Protein AF-A0A4Y2F5D6-F1 (afdb_monomer_lite)

Structure (mmCIF, N/CA/C/O backbone):
data_AF-A0A4Y2F5D6-F1
#
_entry.id   AF-A0A4Y2F5D6-F1
#
loop_
_atom_site.group_PDB
_atom_site.id
_atom_site.type_symbol
_atom_site.label_atom_id
_atom_site.label_alt_id
_atom_site.label_comp_id
_atom_site.label_asym_id
_atom_site.label_entity_id
_atom_site.label_seq_id
_atom_site.pdbx_PDB_ins_code
_atom_site.Cartn_x
_atom_site.Cartn_y
_atom_site.Cartn_z
_atom_site.occupancy
_atom_site.B_iso_or_equiv
_atom_site.auth_seq_id
_atom_site.auth_comp_id
_atom_site.auth_asym_id
_atom_site.auth_atom_id
_atom_site.pdbx_PDB_model_num
ATOM 1 N N . MET A 1 1 ? -16.704 4.354 11.830 1.00 62.31 1 MET A N 1
ATOM 2 C CA . MET A 1 1 ? -17.217 3.107 12.459 1.00 62.31 1 MET A CA 1
ATOM 3 C C . MET A 1 1 ? -17.290 1.880 11.546 1.00 62.31 1 MET A C 1
ATOM 5 O O . MET A 1 1 ? -16.738 0.853 11.920 1.00 62.31 1 MET A O 1
ATOM 9 N N . ALA A 1 2 ? -17.916 1.934 10.359 1.00 68.94 2 ALA A N 1
ATOM 10 C CA . ALA A 1 2 ? -18.072 0.753 9.483 1.00 68.94 2 ALA A CA 1
ATOM 11 C C . ALA A 1 2 ? -16.745 0.086 9.052 1.00 68.94 2 ALA A C 1
ATOM 13 O O . ALA A 1 2 ? -16.706 -1.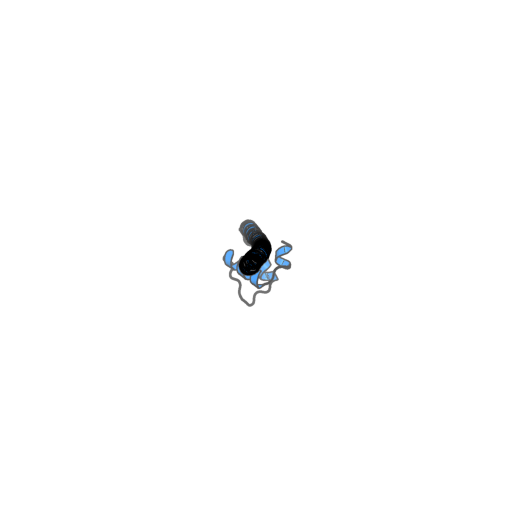116 8.790 1.00 68.94 2 ALA A O 1
ATOM 14 N N . PHE A 1 3 ? -15.653 0.855 9.019 1.00 72.69 3 PHE A N 1
ATOM 15 C CA . PHE A 1 3 ? -14.314 0.363 8.701 1.00 72.69 3 PHE A CA 1
ATOM 16 C C . PHE A 1 3 ? -13.840 -0.732 9.667 1.00 72.69 3 PHE A C 1
ATOM 18 O O . PHE A 1 3 ? -13.472 -1.805 9.199 1.00 72.69 3 PHE A O 1
ATOM 25 N N . LEU A 1 4 ? -13.954 -0.525 10.989 1.00 74.50 4 LEU A N 1
ATOM 26 C CA . LEU A 1 4 ? -13.484 -1.467 12.021 1.00 74.50 4 LEU A CA 1
ATOM 27 C C . LEU A 1 4 ? -14.096 -2.870 11.875 1.00 74.50 4 LEU A C 1
ATOM 29 O O . LEU A 1 4 ? -13.451 -3.886 12.138 1.00 74.50 4 LEU A O 1
ATOM 33 N N . TYR A 1 5 ? -15.342 -2.939 11.407 1.00 78.50 5 TYR A N 1
ATOM 34 C CA . TYR A 1 5 ? -16.035 -4.202 11.168 1.00 78.50 5 TYR A CA 1
ATOM 35 C C . TYR A 1 5 ? -15.501 -4.953 9.943 1.00 78.50 5 TYR A C 1
ATOM 37 O O . TYR A 1 5 ? -15.555 -6.185 9.922 1.00 78.50 5 TYR A O 1
ATOM 45 N N . LYS A 1 6 ? -14.914 -4.255 8.964 1.00 83.44 6 LYS A N 1
ATOM 46 C CA . LYS A 1 6 ? -14.253 -4.854 7.793 1.00 83.44 6 LYS A CA 1
ATOM 47 C C . LYS A 1 6 ? -12.785 -5.208 8.057 1.00 83.44 6 LYS A C 1
ATOM 49 O O . LYS A 1 6 ? -12.271 -6.139 7.442 1.00 83.44 6 LYS A O 1
ATOM 54 N N . THR A 1 7 ? -12.119 -4.545 9.001 1.00 83.19 7 THR A N 1
ATOM 55 C CA . THR A 1 7 ? -10.681 -4.731 9.260 1.00 83.19 7 THR A CA 1
ATOM 56 C C . THR A 1 7 ? -10.346 -6.093 9.879 1.00 83.19 7 THR A C 1
ATOM 58 O O . THR A 1 7 ? -11.161 -6.695 10.575 1.00 83.19 7 THR A O 1
ATOM 61 N N . LYS A 1 8 ? -9.145 -6.631 9.633 1.00 85.56 8 LYS A N 1
ATOM 62 C CA . LYS A 1 8 ? -8.715 -7.930 10.193 1.00 85.56 8 LYS A CA 1
ATOM 63 C C . LYS A 1 8 ? -8.483 -7.838 11.712 1.00 85.56 8 LYS A C 1
ATOM 65 O O . LYS A 1 8 ? -8.089 -6.793 12.220 1.00 85.56 8 LYS A O 1
ATOM 70 N N . LYS A 1 9 ? -8.661 -8.954 12.437 1.00 84.75 9 LYS A N 1
ATOM 71 C CA . LYS A 1 9 ? -8.486 -9.029 13.908 1.00 84.75 9 LYS A CA 1
ATOM 72 C C . LYS A 1 9 ? -7.096 -8.565 14.371 1.00 84.75 9 LYS A C 1
ATOM 74 O O . LYS A 1 9 ? -6.997 -7.915 15.402 1.00 84.75 9 LYS A O 1
ATOM 79 N N . ASN A 1 10 ? -6.048 -8.857 13.599 1.00 85.06 10 ASN A N 1
ATOM 80 C CA . ASN A 1 10 ? -4.671 -8.481 13.942 1.00 85.06 10 ASN A CA 1
ATOM 81 C C . ASN A 1 10 ? -4.466 -6.962 13.933 1.00 85.06 10 ASN A C 1
ATOM 83 O O . ASN A 1 10 ? -3.848 -6.429 14.843 1.00 85.06 10 ASN A O 1
ATOM 87 N N . TYR A 1 11 ? -5.044 -6.267 12.951 1.00 83.56 11 TYR A N 1
ATOM 88 C CA . TYR A 1 11 ? -4.990 -4.808 12.893 1.00 83.56 11 TYR A CA 1
ATOM 89 C C . TYR A 1 11 ? -5.728 -4.177 14.074 1.00 83.56 11 TYR A C 1
ATOM 91 O O . TYR A 1 11 ? -5.210 -3.286 14.730 1.00 83.56 11 TYR A O 1
ATOM 99 N N . LEU A 1 12 ? -6.919 -4.693 14.394 1.00 85.25 12 LEU A N 1
ATOM 100 C CA . LEU A 1 12 ? -7.678 -4.230 15.558 1.00 85.25 12 LEU A CA 1
ATOM 101 C C . LEU A 1 12 ? -6.892 -4.426 16.861 1.00 85.25 12 LEU A C 1
ATOM 103 O O . LEU A 1 12 ? -6.966 -3.577 17.737 1.00 85.25 12 LEU A O 1
ATOM 107 N N . ARG A 1 13 ? -6.107 -5.504 16.981 1.00 86.31 13 ARG A N 1
ATOM 108 C CA . ARG A 1 13 ? -5.219 -5.707 18.133 1.00 86.31 13 ARG A CA 1
ATOM 109 C C . ARG A 1 13 ? -4.114 -4.647 18.196 1.00 86.31 13 ARG A C 1
ATOM 111 O O . ARG A 1 13 ? -3.935 -4.062 19.252 1.00 86.31 13 ARG A O 1
ATOM 118 N N . ALA A 1 14 ? -3.457 -4.345 17.078 1.00 84.56 14 ALA A N 1
ATOM 119 C CA . ALA A 1 14 ? -2.429 -3.301 17.025 1.00 84.56 14 ALA A CA 1
ATOM 120 C C . ALA A 1 14 ? -2.988 -1.905 17.365 1.00 84.56 14 ALA A C 1
ATOM 122 O O . ALA A 1 14 ? -2.362 -1.140 18.092 1.00 84.56 14 ALA A O 1
ATOM 123 N N . VAL A 1 15 ? -4.192 -1.578 16.881 1.00 80.94 15 VAL A N 1
ATOM 124 C CA . VAL A 1 15 ? -4.873 -0.318 17.229 1.00 80.94 15 VAL A CA 1
ATOM 125 C C . VAL A 1 15 ? -5.211 -0.268 18.718 1.00 80.94 15 VAL A C 1
ATOM 127 O O . VAL A 1 15 ? -5.015 0.762 19.352 1.00 80.94 15 VAL A O 1
ATOM 130 N N . ALA A 1 16 ? -5.687 -1.374 19.290 1.00 85.44 16 ALA A N 1
ATOM 131 C CA . ALA A 1 16 ? -5.969 -1.452 20.717 1.00 85.44 16 ALA A CA 1
ATOM 132 C C . ALA A 1 16 ? -4.698 -1.309 21.574 1.00 85.44 16 ALA A C 1
ATOM 134 O O . ALA A 1 16 ? -4.721 -0.573 22.552 1.00 85.44 16 ALA A O 1
ATOM 135 N N . GLU A 1 17 ? -3.581 -1.925 21.173 1.00 85.12 17 GLU A N 1
ATOM 136 C CA . GLU A 1 17 ? -2.277 -1.759 21.835 1.00 85.12 17 GLU A CA 1
ATOM 137 C C . GLU A 1 17 ? -1.807 -0.297 21.821 1.00 85.12 17 GLU A C 1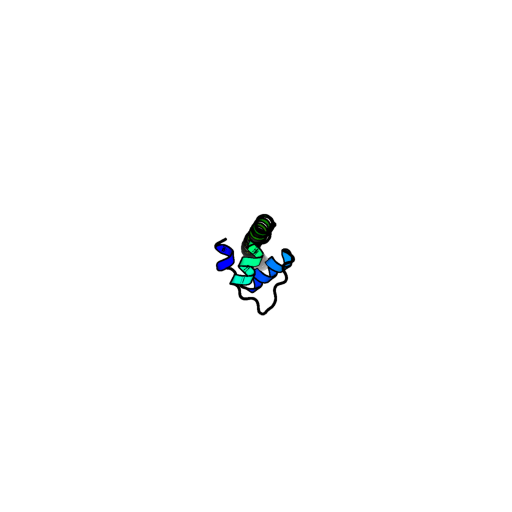
ATOM 139 O O . GLU A 1 17 ? -1.368 0.208 22.850 1.00 85.12 17 GLU A O 1
ATOM 144 N N . LYS A 1 18 ? -1.971 0.420 20.697 1.00 82.50 18 LYS A N 1
ATOM 145 C CA . LYS A 1 18 ? -1.669 1.864 20.613 1.00 82.50 18 LYS A CA 1
ATOM 146 C C . LYS A 1 18 ? -2.541 2.715 21.542 1.00 82.50 18 LYS A C 1
ATOM 148 O O . LYS A 1 18 ? -2.095 3.754 22.016 1.00 82.50 18 LYS A O 1
ATOM 153 N N . LEU A 1 19 ? -3.771 2.276 21.799 1.00 81.94 19 LEU A N 1
ATOM 154 C CA . LEU A 1 19 ? -4.701 2.912 22.735 1.00 81.94 19 LEU A CA 1
ATOM 155 C C . LEU A 1 19 ? -4.504 2.434 24.185 1.00 81.94 19 LEU A C 1
ATOM 157 O O . LEU A 1 19 ? -5.324 2.755 25.041 1.00 81.94 19 LEU A O 1
ATOM 161 N N . SER A 1 20 ? -3.450 1.655 24.466 1.00 83.38 20 SER A N 1
ATOM 162 C CA . SER A 1 20 ? -3.188 1.037 25.774 1.00 83.38 20 SER A CA 1
ATOM 163 C C . SER A 1 20 ? -4.347 0.167 26.285 1.00 83.38 20 SER A C 1
ATOM 165 O O . SER A 1 20 ? -4.554 0.024 27.488 1.00 83.38 20 SER A O 1
ATOM 167 N N . ILE A 1 21 ? -5.114 -0.431 25.369 1.00 85.88 21 ILE A N 1
ATOM 168 C CA . ILE A 1 21 ? -6.205 -1.359 25.670 1.00 85.88 21 ILE A CA 1
ATOM 169 C C . ILE A 1 21 ? -5.639 -2.776 25.663 1.00 85.88 21 ILE A C 1
ATOM 171 O O . ILE A 1 21 ? -5.181 -3.278 24.634 1.00 85.88 21 ILE A O 1
ATOM 175 N N . GLU A 1 22 ? -5.723 -3.458 26.801 1.00 86.62 22 GLU A N 1
ATOM 176 C CA . GLU A 1 22 ? -5.266 -4.838 26.915 1.00 86.62 22 GLU A CA 1
ATOM 177 C C . GLU A 1 22 ? -6.191 -5.784 26.130 1.00 86.62 22 GLU A C 1
ATOM 179 O O . GLU A 1 22 ? -7.356 -5.997 26.474 1.00 86.62 22 GLU A O 1
ATOM 184 N N . VAL A 1 23 ? -5.671 -6.363 25.042 1.00 86.50 23 VAL A N 1
ATOM 185 C CA . VAL A 1 23 ? -6.411 -7.312 24.202 1.00 86.50 23 VAL A CA 1
ATOM 186 C C . VAL A 1 23 ? -5.855 -8.716 24.360 1.00 86.50 23 VAL A C 1
ATOM 188 O O . VAL A 1 23 ? -4.810 -9.069 23.816 1.00 86.50 23 VAL A O 1
ATOM 191 N N . THR A 1 24 ? -6.620 -9.581 25.019 1.00 84.31 24 THR A N 1
ATOM 192 C CA . THR A 1 24 ? -6.248 -10.994 25.156 1.00 84.31 24 THR A CA 1
ATOM 193 C C . THR A 1 24 ? -6.530 -11.785 23.871 1.00 84.31 24 THR A C 1
ATOM 195 O O . THR A 1 24 ? -7.413 -11.453 23.072 1.00 84.31 24 THR A O 1
ATOM 198 N N . GLN A 1 25 ? -5.808 -12.893 23.644 1.00 80.12 25 GLN A N 1
ATOM 199 C CA . GLN A 1 25 ? -6.030 -13.752 22.465 1.00 80.12 25 GLN A CA 1
ATOM 200 C C . GLN A 1 25 ? -7.467 -14.291 22.368 1.00 80.12 25 GLN A C 1
ATOM 202 O O . GLN A 1 25 ? -7.994 -14.439 21.257 1.00 80.12 25 GLN A O 1
ATOM 207 N N . LYS A 1 26 ? -8.098 -14.528 23.526 1.00 88.12 26 LYS A N 1
ATOM 208 C CA . LYS A 1 26 ? -9.461 -15.054 23.660 1.00 88.12 26 LYS A CA 1
ATOM 209 C C . LYS A 1 26 ? -10.540 -14.040 23.270 1.00 88.12 26 LYS A C 1
ATOM 211 O O . LYS A 1 26 ? -11.648 -14.457 22.944 1.00 88.12 26 LYS A O 1
ATOM 216 N N . MET A 1 27 ? -10.234 -12.739 23.240 1.00 88.81 27 MET A N 1
ATOM 217 C CA . MET A 1 27 ? -11.213 -11.726 22.842 1.00 88.81 27 MET A CA 1
ATOM 218 C C . MET A 1 27 ? -11.633 -11.911 21.387 1.00 88.81 27 MET A C 1
ATOM 220 O O . MET A 1 27 ? -10.808 -12.036 20.473 1.00 88.81 27 MET A O 1
ATOM 224 N N . ILE A 1 28 ? -12.943 -11.919 21.165 1.00 89.69 28 ILE A N 1
ATOM 225 C CA . ILE A 1 28 ? -13.533 -11.958 19.827 1.00 89.69 28 ILE A CA 1
ATOM 226 C C . ILE A 1 28 ? -13.489 -10.566 19.190 1.00 89.69 28 ILE A C 1
ATOM 228 O O . ILE A 1 28 ? -13.475 -9.547 19.878 1.00 89.69 28 ILE A O 1
ATOM 232 N N . LYS A 1 29 ? -13.495 -10.514 17.854 1.00 87.56 29 LYS A N 1
ATOM 233 C CA . LYS A 1 29 ? -13.346 -9.271 17.076 1.00 87.56 29 LYS A CA 1
ATOM 234 C C . LYS A 1 29 ? -14.278 -8.153 17.559 1.00 87.56 29 LYS A C 1
ATOM 236 O O . LYS A 1 29 ? -13.843 -7.025 17.745 1.00 87.56 29 LYS A O 1
ATOM 241 N N . THR A 1 30 ? -15.539 -8.482 17.815 1.00 88.19 30 THR A N 1
ATOM 242 C CA . THR A 1 30 ? -16.559 -7.521 18.248 1.00 88.19 30 THR A CA 1
ATOM 243 C C . THR A 1 30 ? -16.270 -6.918 19.624 1.00 88.19 30 THR A C 1
ATOM 245 O O . THR A 1 30 ? -16.547 -5.744 19.835 1.00 88.19 30 THR A O 1
ATOM 248 N N . GLN A 1 31 ? -15.690 -7.685 20.554 1.00 89.19 31 GLN A N 1
ATOM 249 C CA . GLN A 1 31 ? -15.306 -7.171 21.876 1.00 89.19 31 GLN A CA 1
ATOM 250 C C . GLN A 1 31 ? -14.156 -6.170 21.763 1.00 89.19 31 GLN A C 1
ATOM 252 O O . GLN A 1 31 ? -14.200 -5.120 22.393 1.00 89.19 31 GLN A O 1
ATOM 257 N N . ILE A 1 32 ? -13.180 -6.463 20.900 1.00 87.69 32 ILE A N 1
ATOM 258 C CA . ILE A 1 32 ? -12.054 -5.565 20.622 1.00 87.69 32 ILE A CA 1
ATOM 259 C C . ILE A 1 32 ? -12.569 -4.253 20.017 1.00 87.69 32 ILE A C 1
ATOM 261 O O . ILE A 1 32 ? -12.211 -3.182 20.487 1.00 87.69 32 ILE A O 1
ATOM 265 N N . ILE A 1 33 ? -13.471 -4.329 19.030 1.00 86.00 33 ILE A N 1
ATOM 266 C CA . ILE A 1 33 ? -14.085 -3.140 18.415 1.00 86.00 33 ILE A CA 1
ATOM 267 C C . ILE A 1 33 ? -14.826 -2.301 19.461 1.00 86.00 33 ILE A C 1
ATOM 269 O O . ILE A 1 33 ? -14.673 -1.087 19.466 1.00 86.00 33 ILE A O 1
ATOM 273 N N . LYS A 1 34 ? -15.602 -2.925 20.357 1.00 87.94 34 LYS A N 1
ATOM 274 C CA . LYS A 1 34 ? -16.309 -2.197 21.421 1.00 87.94 34 LYS A CA 1
ATOM 275 C C . LYS A 1 34 ? -15.351 -1.486 22.375 1.00 87.94 34 LYS A C 1
ATOM 277 O O . LYS A 1 34 ? -15.605 -0.337 22.701 1.00 87.94 34 LYS A O 1
ATOM 282 N N . ALA A 1 35 ? -14.271 -2.147 22.791 1.00 87.25 35 ALA A N 1
ATOM 283 C CA . ALA A 1 35 ? -13.274 -1.551 23.679 1.00 87.25 35 ALA A CA 1
ATOM 284 C C . ALA A 1 35 ? -12.556 -0.369 23.014 1.00 87.25 35 ALA A C 1
ATOM 286 O O . ALA A 1 35 ? -12.411 0.682 23.624 1.00 87.25 35 ALA A O 1
ATOM 287 N N . ILE A 1 36 ? -12.184 -0.525 21.740 1.00 85.06 36 ILE A N 1
ATOM 288 C CA . ILE A 1 36 ? -11.583 0.540 20.933 1.00 85.06 36 ILE A CA 1
ATOM 289 C C . ILE A 1 36 ? -12.534 1.735 20.825 1.00 85.06 36 ILE A C 1
ATOM 291 O O . ILE A 1 36 ? -12.132 2.849 21.111 1.00 85.06 36 ILE A O 1
ATOM 295 N N . VAL A 1 37 ? -13.800 1.512 20.463 1.00 82.88 37 VAL A N 1
ATOM 296 C CA . VAL A 1 37 ? -14.796 2.586 20.294 1.00 82.88 37 VAL A CA 1
ATOM 297 C C . VAL A 1 37 ? -15.148 3.280 21.610 1.00 82.88 37 VAL A C 1
ATOM 299 O O . VAL A 1 37 ? -15.487 4.456 21.601 1.00 82.88 37 VAL A O 1
ATOM 302 N N . ALA A 1 38 ? -15.080 2.565 22.732 1.00 84.12 38 ALA A N 1
ATOM 303 C CA . ALA A 1 38 ? -15.318 3.128 24.056 1.00 84.12 38 ALA A CA 1
ATOM 304 C C . ALA A 1 38 ? -14.129 3.949 24.593 1.00 84.12 38 ALA A C 1
ATOM 306 O O . ALA A 1 38 ? -14.256 4.559 25.651 1.00 84.12 38 ALA A O 1
ATOM 307 N N . SER A 1 39 ? -12.983 3.953 23.905 1.00 82.12 39 SER A N 1
ATOM 308 C CA . SER A 1 39 ? -11.830 4.767 24.287 1.00 82.12 39 SER A CA 1
ATOM 309 C C . SER A 1 39 ? -12.054 6.228 23.902 1.00 82.12 39 SER A C 1
ATOM 311 O O . SER A 1 39 ? -12.377 6.537 22.758 1.00 82.12 39 SER A O 1
ATOM 313 N N . GLU A 1 40 ? -11.842 7.127 24.859 1.00 74.62 40 GLU A N 1
ATOM 314 C CA . GLU A 1 40 ? -12.073 8.569 24.719 1.00 74.62 40 GLU A CA 1
ATOM 315 C C . GLU A 1 40 ? -11.198 9.210 23.625 1.00 74.62 40 GLU A C 1
ATOM 317 O O . GLU A 1 40 ? -11.642 10.102 22.911 1.00 74.62 40 GLU A O 1
ATOM 322 N N . HIS A 1 41 ? -9.992 8.677 23.406 1.00 67.94 41 HIS A N 1
ATOM 323 C CA . HIS A 1 41 ? -9.048 9.155 22.387 1.00 67.94 41 HIS A CA 1
ATOM 324 C C . HIS A 1 41 ? -9.105 8.367 21.071 1.00 67.94 41 HIS A C 1
ATOM 326 O O . HIS A 1 41 ? -8.229 8.513 20.213 1.00 67.94 41 HIS A O 1
ATOM 332 N N . PHE A 1 42 ? -10.112 7.506 20.898 1.00 74.00 42 PHE A N 1
ATOM 333 C CA . PHE A 1 42 ? -10.215 6.654 19.719 1.00 74.00 42 PHE A CA 1
ATOM 334 C C . PHE A 1 42 ? -10.315 7.457 18.428 1.00 74.00 42 PHE A C 1
ATOM 336 O O . PHE A 1 42 ? -9.602 7.149 17.479 1.00 74.00 42 PHE A O 1
ATOM 343 N N . GLU A 1 43 ? -11.185 8.464 18.369 1.00 68.38 43 GLU A N 1
ATOM 344 C CA . GLU A 1 43 ? -11.439 9.183 17.118 1.00 68.38 43 GLU A CA 1
ATOM 345 C C . GLU A 1 43 ? -10.196 9.939 16.634 1.00 68.38 43 GLU A C 1
ATOM 347 O O . GLU A 1 43 ? -9.842 9.836 15.460 1.00 68.38 43 GLU A O 1
ATOM 352 N N . GLU A 1 44 ? -9.470 10.597 17.538 1.00 69.44 44 GLU A N 1
ATOM 353 C CA . GLU A 1 44 ? -8.248 11.346 17.220 1.00 69.44 44 GLU A CA 1
ATOM 354 C C . GLU A 1 44 ? -7.116 10.418 16.740 1.00 69.44 44 GLU A C 1
ATOM 356 O O . GLU A 1 44 ? -6.538 10.623 15.670 1.00 69.44 44 GLU A O 1
ATOM 361 N N . GLN A 1 45 ? -6.844 9.339 17.483 1.00 67.94 45 GLN A N 1
ATOM 362 C CA . GLN A 1 45 ? -5.815 8.346 17.138 1.00 67.94 45 GLN A CA 1
ATOM 363 C C . GLN A 1 45 ? -6.171 7.536 15.880 1.00 67.94 45 GLN A C 1
ATOM 365 O O . GLN A 1 45 ? -5.293 7.144 15.108 1.00 67.94 45 GLN A O 1
ATOM 370 N N . PHE A 1 46 ? -7.458 7.267 15.650 1.00 70.50 46 PHE A N 1
ATOM 371 C CA . PHE A 1 46 ? -7.934 6.532 14.480 1.00 70.50 46 PHE A CA 1
ATOM 372 C C . PHE A 1 46 ? -7.814 7.359 13.200 1.00 70.50 46 PHE A C 1
ATOM 374 O O . PHE A 1 46 ? -7.382 6.825 12.180 1.00 70.50 46 PHE A O 1
ATOM 381 N N . VAL A 1 47 ? -8.149 8.652 13.249 1.00 64.44 47 VAL A N 1
ATOM 382 C CA . VAL A 1 47 ? -7.983 9.560 12.104 1.00 64.44 47 VAL A CA 1
ATOM 383 C C . VAL A 1 47 ? -6.507 9.682 11.726 1.00 64.44 47 VAL A C 1
ATOM 385 O O . VAL A 1 47 ? -6.181 9.544 10.548 1.00 64.44 47 VAL A O 1
ATOM 388 N N . LEU A 1 48 ? -5.609 9.836 12.704 1.00 64.94 48 LEU A N 1
ATOM 389 C CA . LEU A 1 48 ? -4.163 9.878 12.457 1.00 64.94 48 LEU A CA 1
ATOM 390 C C . LEU A 1 48 ? -3.643 8.573 11.832 1.00 64.94 48 LEU A C 1
ATOM 392 O O . LEU A 1 48 ? -2.996 8.622 10.790 1.00 64.94 48 LEU A O 1
ATOM 396 N N . ASN A 1 49 ? -3.992 7.408 12.391 1.00 68.50 49 ASN A N 1
ATOM 397 C CA . ASN A 1 49 ? -3.555 6.112 11.852 1.00 68.50 49 ASN A CA 1
ATOM 398 C C . ASN A 1 49 ? -4.075 5.841 10.430 1.00 68.50 49 ASN A C 1
ATOM 400 O O . ASN A 1 49 ? -3.337 5.311 9.602 1.00 68.50 49 ASN A O 1
ATOM 404 N N . VAL A 1 50 ? -5.340 6.166 10.132 1.00 68.06 50 VAL A N 1
ATOM 405 C CA . VAL A 1 50 ? -5.907 5.954 8.787 1.00 68.06 50 VAL A CA 1
ATOM 406 C C . VAL A 1 50 ? -5.223 6.859 7.764 1.00 68.06 50 VAL A C 1
ATOM 408 O O . VAL A 1 50 ? -4.891 6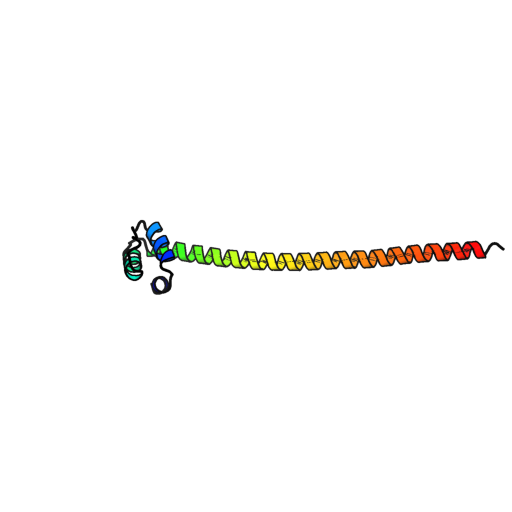.388 6.676 1.00 68.06 50 VAL A O 1
ATOM 411 N N . LEU A 1 51 ? -4.979 8.125 8.114 1.00 60.53 51 LEU A N 1
ATOM 412 C CA . LEU A 1 51 ? -4.278 9.074 7.248 1.00 60.53 51 LEU A CA 1
ATOM 413 C C . LEU A 1 51 ? -2.820 8.666 7.010 1.00 60.53 51 LEU A C 1
ATOM 415 O O . LEU A 1 51 ? -2.337 8.764 5.884 1.00 60.53 51 LEU A O 1
ATOM 419 N N . GLU A 1 52 ? -2.134 8.168 8.038 1.00 67.62 52 GLU A N 1
ATOM 420 C CA . GLU A 1 52 ? -0.749 7.704 7.939 1.00 67.62 52 GLU A CA 1
ATOM 421 C C . GLU A 1 52 ? -0.648 6.444 7.061 1.00 67.62 52 GLU A C 1
ATOM 423 O O . GLU A 1 52 ? 0.117 6.418 6.099 1.00 67.62 52 GLU A O 1
ATOM 428 N N . GLU A 1 53 ? -1.505 5.441 7.277 1.00 68.69 53 GLU A N 1
ATOM 429 C CA . GLU A 1 53 ? -1.513 4.192 6.499 1.00 68.69 53 GLU A CA 1
ATOM 430 C C . GLU A 1 53 ? -1.966 4.399 5.036 1.00 68.69 53 GLU A C 1
ATOM 432 O O . GLU A 1 53 ? -1.561 3.669 4.123 1.00 68.69 53 GLU A O 1
ATOM 437 N N . GLU A 1 54 ? -2.837 5.376 4.775 1.00 62.72 54 GLU A N 1
ATOM 438 C CA . GLU A 1 54 ? -3.226 5.774 3.417 1.00 62.72 54 GLU A CA 1
ATOM 439 C C . GLU A 1 54 ? -2.136 6.615 2.727 1.00 62.72 54 GLU A C 1
ATOM 441 O O . GLU A 1 54 ? -1.860 6.422 1.533 1.00 62.72 54 GLU A O 1
ATOM 446 N N . GLY A 1 55 ? -1.448 7.469 3.487 1.00 62.66 55 GLY A N 1
ATOM 447 C CA . GLY A 1 55 ? -0.249 8.188 3.065 1.00 62.66 55 GLY A CA 1
ATOM 448 C C . GLY A 1 55 ? 0.880 7.237 2.668 1.00 62.66 55 GLY A C 1
ATOM 449 O O . GLY A 1 55 ? 1.419 7.329 1.568 1.00 62.66 55 GLY A O 1
ATOM 450 N N . GLU A 1 56 ? 1.186 6.241 3.494 1.00 66.50 56 GLU A N 1
ATOM 451 C CA . GLU A 1 56 ? 2.217 5.244 3.192 1.00 66.50 56 GLU A CA 1
ATOM 452 C C . GLU A 1 56 ? 1.879 4.425 1.944 1.00 66.50 56 GLU A C 1
ATOM 454 O O . GLU A 1 56 ? 2.735 4.213 1.081 1.00 66.50 56 GLU A O 1
ATOM 459 N N . ARG A 1 57 ? 0.614 4.009 1.787 1.00 68.31 57 ARG A N 1
ATOM 460 C CA . ARG A 1 57 ? 0.161 3.291 0.585 1.00 68.31 57 ARG A CA 1
ATOM 461 C C . ARG A 1 57 ? 0.299 4.130 -0.684 1.00 68.31 57 ARG A C 1
ATOM 463 O O . ARG A 1 57 ? 0.688 3.597 -1.724 1.00 68.31 57 ARG A O 1
ATOM 470 N N . THR A 1 58 ? -0.011 5.422 -0.627 1.00 61.38 58 THR A N 1
ATOM 471 C CA . THR A 1 58 ? 0.113 6.321 -1.786 1.00 61.38 58 THR A CA 1
ATOM 472 C C . THR A 1 58 ? 1.568 6.660 -2.102 1.00 61.38 58 THR A C 1
ATOM 474 O O . THR A 1 58 ? 1.946 6.640 -3.275 1.00 61.38 58 THR A O 1
ATOM 477 N N . ILE A 1 59 ? 2.411 6.877 -1.089 1.00 68.81 59 ILE A N 1
ATOM 478 C CA . ILE A 1 59 ? 3.861 7.068 -1.256 1.00 68.81 59 ILE A CA 1
ATOM 479 C C . ILE A 1 59 ? 4.500 5.819 -1.866 1.00 68.81 59 ILE A C 1
ATOM 481 O O . ILE A 1 59 ? 5.292 5.928 -2.801 1.00 68.81 59 ILE A O 1
ATOM 485 N N . ARG A 1 60 ? 4.131 4.628 -1.386 1.00 71.94 60 ARG A N 1
ATOM 486 C CA . ARG A 1 60 ? 4.640 3.361 -1.913 1.00 71.94 60 ARG A CA 1
ATOM 487 C C . ARG A 1 60 ? 4.252 3.153 -3.377 1.00 71.94 60 ARG A C 1
ATOM 489 O O . ARG A 1 60 ? 5.129 2.882 -4.187 1.00 71.94 60 ARG A O 1
ATOM 496 N N . ARG A 1 61 ? 2.984 3.381 -3.738 1.00 72.06 61 ARG A N 1
ATOM 497 C CA . ARG A 1 61 ? 2.530 3.318 -5.141 1.00 72.06 61 ARG A CA 1
ATOM 498 C C . ARG A 1 61 ? 3.270 4.305 -6.043 1.00 72.06 61 ARG A C 1
ATOM 500 O O . ARG A 1 61 ? 3.611 3.962 -7.167 1.00 72.06 61 ARG A O 1
ATOM 507 N N . ARG A 1 62 ? 3.539 5.523 -5.558 1.00 74.50 62 ARG A N 1
ATOM 508 C CA . ARG A 1 62 ? 4.333 6.515 -6.303 1.00 74.50 62 ARG A CA 1
ATOM 509 C C . ARG A 1 62 ? 5.784 6.074 -6.488 1.00 74.50 62 ARG A C 1
ATOM 511 O O . ARG A 1 62 ? 6.323 6.283 -7.565 1.00 74.50 62 ARG A O 1
ATOM 518 N N . LYS A 1 63 ? 6.404 5.463 -5.473 1.00 76.06 63 LYS A N 1
ATOM 519 C CA . LYS A 1 63 ? 7.763 4.910 -5.587 1.00 76.06 63 LYS A CA 1
ATOM 520 C C . LYS A 1 63 ? 7.831 3.772 -6.602 1.00 76.06 63 LYS A C 1
ATOM 522 O O . LYS A 1 63 ? 8.719 3.794 -7.438 1.00 76.06 63 LYS A O 1
ATOM 527 N N . GLU A 1 64 ? 6.880 2.841 -6.557 1.00 79.94 64 GLU A N 1
ATOM 528 C CA . GLU A 1 64 ? 6.805 1.716 -7.501 1.00 79.94 64 GLU A CA 1
ATOM 529 C C . GLU A 1 64 ? 6.636 2.217 -8.950 1.00 79.94 64 GLU A C 1
ATOM 531 O O . GLU A 1 64 ? 7.375 1.791 -9.833 1.00 79.94 64 GLU A O 1
ATOM 536 N N . ALA A 1 65 ? 5.753 3.197 -9.184 1.00 80.75 65 ALA A N 1
ATOM 537 C CA . ALA A 1 65 ? 5.577 3.809 -10.506 1.00 80.75 65 ALA A CA 1
ATOM 538 C C . ALA A 1 65 ? 6.833 4.557 -10.996 1.00 80.75 65 ALA A C 1
ATOM 540 O O . ALA A 1 65 ? 7.202 4.458 -12.163 1.00 80.75 65 ALA A O 1
ATOM 541 N N . LEU A 1 66 ? 7.513 5.281 -10.101 1.00 79.69 66 LEU A N 1
ATOM 542 C CA . LEU A 1 66 ? 8.748 5.997 -10.428 1.00 79.69 66 LEU A CA 1
ATOM 543 C C . LEU A 1 66 ? 9.901 5.031 -10.748 1.00 79.69 66 LEU A C 1
ATOM 545 O O . LEU A 1 66 ? 10.746 5.315 -11.592 1.00 79.69 66 LEU A O 1
ATOM 549 N N . GLU A 1 67 ? 9.960 3.890 -10.065 1.00 83.62 67 GLU A N 1
ATOM 550 C CA . GLU A 1 67 ? 10.968 2.860 -10.308 1.00 83.62 67 GLU A CA 1
ATOM 551 C C . GLU A 1 67 ? 10.741 2.157 -11.655 1.00 83.62 67 GLU A C 1
ATOM 553 O O . GLU A 1 67 ? 11.699 1.932 -12.396 1.00 83.62 67 GLU A O 1
ATOM 558 N N . GLU A 1 68 ? 9.483 1.902 -12.025 1.00 86.50 68 GLU A N 1
ATOM 559 C CA . GLU A 1 68 ? 9.114 1.383 -13.347 1.00 86.50 68 GLU A CA 1
ATOM 560 C C . GLU A 1 68 ? 9.478 2.365 -14.475 1.00 86.50 68 GLU A C 1
ATOM 562 O O . GLU A 1 68 ? 10.123 1.971 -15.451 1.00 86.50 68 GLU A O 1
ATOM 567 N N . GLU A 1 69 ? 9.168 3.655 -14.307 1.00 83.62 69 GLU A N 1
ATOM 568 C CA . GLU A 1 69 ? 9.541 4.706 -15.262 1.00 83.62 69 GLU A CA 1
ATOM 569 C C . GLU A 1 69 ? 11.067 4.810 -15.416 1.00 83.62 69 GLU A C 1
ATOM 571 O O . GLU A 1 69 ? 11.587 4.826 -16.535 1.00 83.62 69 GLU A O 1
ATOM 576 N N . ASN A 1 70 ? 11.813 4.789 -14.307 1.00 86.19 70 ASN A N 1
ATOM 577 C CA . ASN A 1 70 ? 13.277 4.818 -14.332 1.00 86.19 70 ASN A CA 1
ATOM 578 C C . ASN A 1 70 ? 13.875 3.605 -15.056 1.00 86.19 70 ASN A C 1
ATOM 580 O O . ASN A 1 70 ? 14.855 3.741 -15.794 1.00 86.19 70 ASN A O 1
ATOM 584 N N . MET A 1 71 ? 13.291 2.419 -14.877 1.00 88.25 71 MET A N 1
ATOM 585 C CA . MET A 1 71 ? 13.710 1.211 -15.590 1.00 88.25 71 MET A CA 1
ATOM 586 C C . MET A 1 71 ? 13.452 1.324 -17.096 1.00 88.25 71 MET A C 1
ATOM 588 O O . MET A 1 71 ? 14.288 0.892 -17.896 1.00 88.25 71 MET A O 1
ATOM 592 N N . GLU A 1 72 ? 12.334 1.927 -17.504 1.00 87.44 72 GLU A N 1
ATOM 593 C CA . GLU A 1 72 ? 12.035 2.153 -18.919 1.00 87.44 72 GLU A CA 1
ATOM 594 C C . GLU A 1 72 ? 12.974 3.197 -19.545 1.00 87.44 72 GLU A C 1
ATOM 596 O O . GLU A 1 72 ? 13.516 2.969 -20.633 1.00 87.44 72 GLU A O 1
ATOM 601 N N . VAL A 1 73 ? 13.241 4.304 -18.845 1.00 89.56 73 VAL A N 1
ATOM 602 C CA . VAL A 1 73 ? 14.202 5.332 -19.277 1.00 89.56 73 VAL A CA 1
ATOM 603 C C . VAL A 1 73 ? 15.595 4.731 -19.441 1.00 89.56 73 VAL A C 1
ATOM 605 O O . VAL A 1 73 ? 16.219 4.907 -20.490 1.00 89.56 73 VAL A O 1
ATOM 608 N N . LYS A 1 74 ? 16.054 3.943 -18.463 1.00 90.75 74 LYS A N 1
ATOM 609 C CA . LYS A 1 74 ? 17.358 3.276 -18.524 1.00 90.75 74 LYS A CA 1
ATOM 610 C C . LYS A 1 74 ? 17.460 2.328 -19.722 1.00 90.75 74 LYS A C 1
ATOM 612 O O . LYS A 1 74 ? 18.441 2.387 -20.461 1.00 90.75 74 LYS A O 1
ATOM 617 N N . LYS A 1 75 ? 16.426 1.518 -19.983 1.00 90.38 75 LYS A N 1
ATOM 618 C CA . LYS A 1 75 ? 16.370 0.660 -21.182 1.00 90.38 75 LYS A CA 1
ATOM 619 C C . LYS A 1 75 ? 16.428 1.472 -22.477 1.00 90.38 75 LYS A C 1
ATOM 621 O O . LYS A 1 75 ? 17.128 1.086 -23.411 1.00 90.38 75 LYS A O 1
ATOM 626 N N . ARG A 1 76 ? 15.721 2.605 -22.559 1.00 86.69 76 ARG A N 1
ATOM 627 C CA . ARG A 1 76 ? 15.773 3.489 -23.739 1.00 86.69 76 ARG A CA 1
ATOM 628 C C . ARG A 1 76 ? 17.156 4.097 -23.945 1.00 86.69 76 ARG A C 1
ATOM 630 O O . ARG A 1 76 ? 17.600 4.200 -25.089 1.00 86.69 76 ARG A O 1
ATOM 637 N N . GLU A 1 77 ? 17.836 4.491 -22.873 1.00 87.62 77 GLU A N 1
ATOM 638 C CA . GLU A 1 77 ? 19.208 4.992 -22.951 1.00 87.62 77 GLU A CA 1
ATOM 639 C C . GLU A 1 77 ? 20.197 3.914 -23.401 1.00 87.62 77 GLU A C 1
ATOM 641 O O . GLU A 1 77 ? 21.029 4.182 -24.266 1.00 87.62 77 GLU A O 1
ATOM 646 N N . GLU A 1 78 ? 20.093 2.693 -22.874 1.00 88.38 78 GLU A N 1
ATOM 647 C CA . GLU A 1 78 ? 20.927 1.562 -23.302 1.00 88.38 78 GLU A CA 1
ATOM 648 C C . GLU A 1 78 ? 20.718 1.249 -24.789 1.00 88.38 78 GLU A C 1
ATOM 650 O O . GLU A 1 78 ? 21.685 1.150 -25.545 1.00 88.38 78 GLU A O 1
ATOM 655 N N . MET A 1 79 ? 19.464 1.218 -25.250 1.00 87.19 79 MET A N 1
ATOM 656 C CA . MET A 1 79 ? 19.138 1.051 -26.671 1.00 87.19 79 MET A CA 1
ATOM 657 C C . MET A 1 79 ? 19.686 2.191 -27.541 1.00 87.19 79 MET A C 1
ATOM 659 O O . MET A 1 79 ? 20.123 1.953 -28.667 1.00 87.19 79 MET A O 1
ATOM 663 N N . ARG A 1 80 ? 19.688 3.436 -27.043 1.00 84.44 80 ARG A N 1
ATOM 664 C CA . ARG A 1 80 ? 20.316 4.572 -27.739 1.00 84.44 80 ARG A CA 1
ATOM 665 C C . ARG A 1 80 ? 21.828 4.403 -27.848 1.00 84.44 80 ARG A C 1
ATOM 667 O O . ARG A 1 80 ? 22.367 4.607 -28.930 1.00 84.44 80 ARG A O 1
ATOM 674 N N . LYS A 1 81 ? 22.499 4.008 -26.764 1.00 87.50 81 LYS A N 1
ATOM 675 C CA . LYS A 1 81 ? 23.952 3.771 -26.757 1.00 87.50 81 LYS A CA 1
ATOM 676 C C . LYS A 1 81 ? 24.346 2.648 -27.714 1.00 87.50 81 LYS A C 1
ATOM 678 O O . LYS A 1 81 ? 25.316 2.806 -28.447 1.00 87.50 81 LYS A O 1
ATOM 683 N N . LEU A 1 82 ? 23.570 1.563 -27.760 1.00 86.75 82 LEU A N 1
ATOM 684 C CA . LEU A 1 82 ? 23.786 0.468 -28.710 1.00 86.75 82 LEU A CA 1
ATOM 685 C C . LEU A 1 82 ? 23.662 0.939 -30.164 1.00 86.75 82 LEU A C 1
ATOM 687 O O . LEU A 1 82 ? 24.554 0.660 -30.957 1.00 86.75 82 LEU A O 1
ATOM 691 N N . LYS A 1 83 ? 22.623 1.717 -30.501 1.00 82.06 83 LYS A N 1
ATOM 692 C CA . LYS A 1 83 ? 22.457 2.277 -31.856 1.00 82.06 83 LYS A CA 1
ATOM 693 C C . LYS A 1 83 ? 23.616 3.181 -32.270 1.00 82.06 83 LYS A C 1
ATOM 695 O O . LYS A 1 83 ? 24.098 3.070 -33.390 1.00 82.06 83 LYS A O 1
ATOM 700 N N . ILE A 1 84 ? 24.072 4.046 -31.363 1.00 81.12 84 ILE A N 1
ATOM 701 C CA . ILE A 1 84 ? 25.231 4.913 -31.613 1.00 81.12 84 ILE A CA 1
ATOM 702 C C . ILE A 1 84 ? 26.483 4.058 -31.851 1.00 81.12 84 ILE A C 1
ATOM 704 O O . ILE A 1 84 ? 27.204 4.293 -32.815 1.00 81.12 84 ILE A O 1
ATOM 708 N N . GLY A 1 85 ? 26.707 3.025 -31.034 1.00 76.75 85 GLY A N 1
ATOM 709 C CA . GLY A 1 85 ? 27.836 2.108 -31.206 1.00 76.75 85 GLY A CA 1
ATOM 710 C C . GLY A 1 85 ? 27.781 1.295 -32.507 1.00 76.75 85 GLY A C 1
ATOM 711 O O . GLY A 1 85 ? 28.816 1.053 -33.123 1.00 76.75 85 GLY A O 1
ATOM 712 N N . GLU A 1 86 ? 26.597 0.886 -32.969 1.00 75.69 86 GLU A N 1
ATOM 713 C CA . GLU A 1 86 ? 26.418 0.221 -34.269 1.00 75.69 86 GLU A CA 1
ATOM 714 C C . GLU A 1 86 ? 26.721 1.155 -35.445 1.00 75.69 86 GLU A C 1
ATOM 716 O O . GLU A 1 86 ? 27.417 0.757 -36.383 1.00 75.69 86 GLU A O 1
ATOM 721 N N . GLU A 1 87 ? 26.235 2.398 -35.397 1.00 69.31 87 GLU A N 1
ATOM 722 C CA . GLU A 1 87 ? 26.559 3.409 -36.405 1.00 69.31 87 GLU A CA 1
ATOM 723 C C . GLU A 1 87 ? 28.058 3.711 -36.420 1.00 69.31 87 GLU A C 1
ATOM 725 O O . GLU A 1 87 ? 28.667 3.695 -37.489 1.00 69.31 87 GLU A O 1
ATOM 730 N N . GLU A 1 88 ? 28.678 3.900 -35.257 1.00 70.56 88 GLU A N 1
ATOM 731 C CA . GLU A 1 88 ? 30.114 4.142 -35.139 1.00 70.56 88 GLU A CA 1
ATOM 732 C C . GLU A 1 88 ? 30.927 2.959 -35.683 1.00 70.56 88 GLU A C 1
ATOM 734 O O . GLU A 1 88 ? 31.831 3.155 -36.493 1.00 70.56 88 GLU A O 1
ATOM 739 N N . ASN A 1 89 ? 30.554 1.717 -35.359 1.00 69.06 89 ASN A N 1
ATOM 740 C CA . ASN A 1 89 ? 31.185 0.517 -35.916 1.00 69.06 89 ASN A CA 1
ATOM 741 C C . ASN A 1 89 ? 31.023 0.412 -37.438 1.00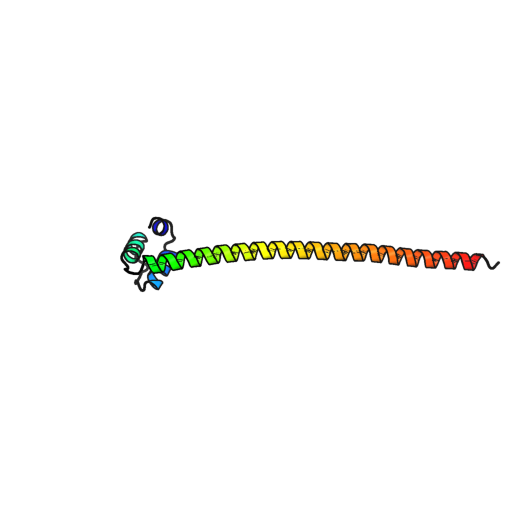 69.06 89 ASN A C 1
ATOM 743 O O . ASN A 1 89 ? 31.958 0.002 -38.137 1.00 69.06 89 ASN A O 1
ATOM 747 N N . ARG A 1 90 ? 29.858 0.795 -37.973 1.00 64.25 90 ARG A N 1
ATOM 748 C CA . ARG A 1 90 ? 29.600 0.832 -39.417 1.00 64.25 90 ARG A CA 1
ATOM 749 C C . ARG A 1 90 ? 30.463 1.886 -40.107 1.00 64.25 90 ARG A C 1
ATOM 751 O O . ARG A 1 90 ? 31.061 1.590 -41.141 1.00 64.25 90 ARG A O 1
ATOM 758 N N . TRP A 1 91 ? 30.572 3.079 -39.527 1.00 69.38 91 TRP A N 1
ATOM 759 C CA . TRP A 1 91 ? 31.469 4.134 -40.000 1.00 69.38 91 TRP A CA 1
ATOM 760 C C . TRP A 1 91 ? 32.929 3.686 -39.959 1.00 69.38 91 TRP A C 1
ATOM 762 O O . TRP A 1 91 ? 33.628 3.794 -40.962 1.00 69.38 91 TRP A O 1
ATOM 772 N N . ASN A 1 92 ? 33.374 3.098 -38.849 1.00 69.62 92 ASN A N 1
ATOM 773 C CA . ASN A 1 92 ? 34.755 2.651 -38.677 1.00 69.62 92 ASN A CA 1
ATOM 774 C C . ASN A 1 92 ? 35.122 1.529 -39.667 1.00 69.62 92 ASN A C 1
ATOM 776 O O . ASN A 1 92 ? 36.210 1.521 -40.246 1.00 69.62 92 ASN A O 1
ATOM 780 N N . SER A 1 93 ? 34.188 0.608 -39.918 1.00 67.75 93 SER A N 1
ATOM 781 C CA . SER A 1 93 ? 34.348 -0.463 -40.910 1.00 67.75 93 SER A CA 1
ATOM 782 C C . SER A 1 93 ? 34.390 0.084 -42.335 1.00 67.75 93 SER A C 1
ATOM 784 O O . SER A 1 93 ? 35.248 -0.319 -43.119 1.00 67.75 93 SER A O 1
ATOM 786 N N . ASN A 1 94 ? 33.519 1.042 -42.666 1.00 65.12 94 ASN A N 1
ATOM 787 C CA . ASN A 1 94 ? 33.546 1.709 -43.964 1.00 65.12 94 ASN A CA 1
ATOM 788 C C . ASN A 1 94 ? 34.851 2.487 -44.170 1.00 65.12 94 ASN A C 1
ATOM 790 O O . ASN A 1 94 ? 35.467 2.328 -45.219 1.00 65.12 94 ASN A O 1
ATOM 794 N N . CYS A 1 95 ? 35.322 3.256 -43.186 1.00 60.06 95 CYS A N 1
ATOM 795 C CA . CYS A 1 95 ? 36.588 3.991 -43.268 1.00 60.06 95 CYS A CA 1
ATOM 796 C C . CYS A 1 95 ? 37.786 3.055 -43.479 1.00 60.06 95 CYS A C 1
ATOM 798 O O . CYS A 1 95 ? 38.583 3.282 -44.388 1.00 60.06 95 CYS A O 1
ATOM 800 N N . ARG A 1 96 ? 37.867 1.942 -42.732 1.00 56.88 96 ARG A N 1
ATOM 801 C CA . ARG A 1 96 ? 38.866 0.888 -42.995 1.00 56.88 96 ARG A CA 1
ATOM 802 C C . ARG A 1 96 ? 38.714 0.289 -44.390 1.00 56.88 96 ARG A C 1
ATOM 804 O O . ARG A 1 96 ? 39.708 -0.105 -44.990 1.00 56.88 96 ARG A O 1
ATOM 811 N N . SER A 1 97 ? 37.484 0.225 -44.906 1.00 59.97 97 SER A N 1
ATOM 812 C CA . SER A 1 97 ? 37.221 -0.318 -46.234 1.00 59.97 97 SER A CA 1
ATOM 813 C C . SER A 1 97 ? 37.718 0.576 -47.379 1.00 59.97 97 SER A C 1
ATOM 815 O O . SER A 1 97 ? 38.166 0.097 -48.418 1.00 59.97 97 SER A O 1
ATOM 817 N N . TYR A 1 98 ? 37.639 1.892 -47.189 1.00 56.91 98 TYR A N 1
ATOM 818 C CA . TYR A 1 98 ? 38.154 2.852 -48.156 1.00 56.91 98 TYR A CA 1
ATOM 819 C C . TYR A 1 98 ? 39.683 2.871 -48.151 1.00 56.91 98 TYR A C 1
ATOM 821 O O . TYR A 1 98 ? 40.268 2.905 -49.226 1.00 56.91 98 TYR A O 1
ATOM 829 N N . ASP A 1 99 ? 40.310 2.742 -46.976 1.00 55.09 99 ASP A N 1
ATOM 830 C CA . ASP A 1 99 ? 41.771 2.778 -46.824 1.00 55.09 99 ASP A CA 1
ATOM 831 C C . ASP A 1 99 ? 42.497 1.568 -47.456 1.00 55.09 99 ASP A C 1
ATOM 833 O O . ASP A 1 99 ? 43.638 1.693 -47.899 1.00 55.09 99 ASP A O 1
ATOM 837 N N . TRP A 1 100 ? 41.853 0.392 -47.556 1.00 54.84 100 TRP A N 1
ATOM 838 C CA . TRP A 1 100 ? 42.416 -0.724 -48.338 1.00 54.84 100 TRP A CA 1
ATOM 839 C C . TRP A 1 100 ? 42.243 -0.525 -49.846 1.00 54.84 100 TRP A C 1
ATOM 841 O O . TRP A 1 100 ? 43.161 -0.814 -50.609 1.00 54.84 100 TRP A O 1
ATOM 851 N N . LYS A 1 101 ? 41.101 0.024 -50.284 1.00 56.38 101 LYS A N 1
ATOM 852 C CA . LYS A 1 101 ? 40.830 0.262 -51.710 1.00 56.38 101 LYS A CA 1
ATOM 853 C C . LYS A 1 101 ? 41.753 1.315 -52.313 1.00 56.38 101 LYS A C 1
ATOM 855 O O . LYS A 1 101 ? 42.130 1.177 -53.470 1.00 56.38 101 LYS A O 1
ATOM 860 N N . THR A 1 102 ? 42.125 2.352 -51.567 1.00 56.28 102 THR A N 1
ATOM 861 C CA . THR A 1 102 ? 43.075 3.375 -52.035 1.00 56.28 102 THR A CA 1
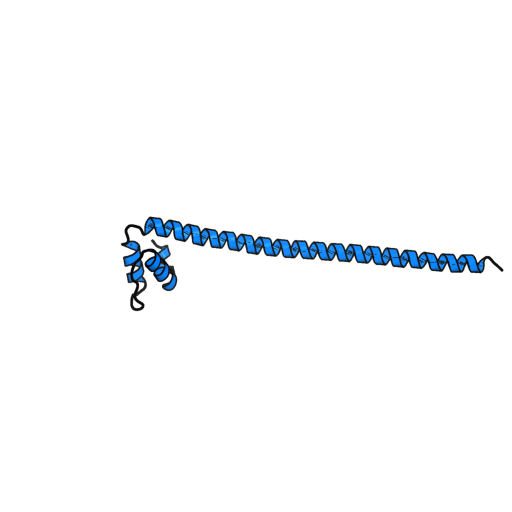ATOM 862 C C . THR A 1 102 ? 44.496 2.828 -52.172 1.00 56.28 102 THR A C 1
ATOM 864 O O . THR A 1 102 ? 45.154 3.117 -53.169 1.00 56.28 102 THR A O 1
ATOM 867 N N . LYS A 1 103 ? 44.945 1.964 -51.252 1.00 54.69 103 LYS A N 1
ATOM 868 C CA . LYS A 1 103 ? 46.285 1.348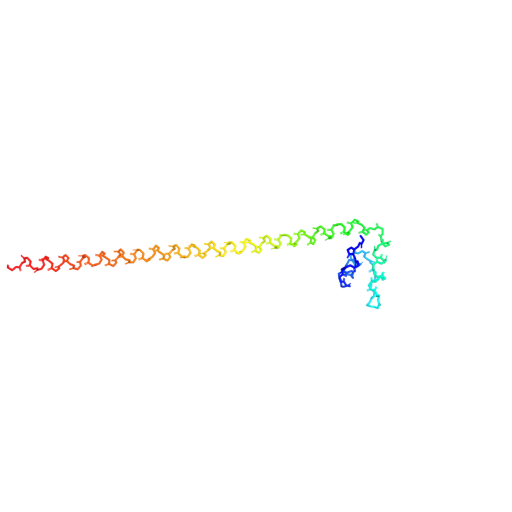 -51.312 1.00 54.69 103 LYS A CA 1
ATOM 869 C C . LYS A 1 103 ? 46.454 0.383 -52.490 1.00 54.69 103 LYS A C 1
ATOM 871 O O . LYS A 1 103 ? 47.529 0.352 -53.086 1.00 54.69 103 LYS A O 1
ATOM 876 N N . ASP A 1 104 ? 45.401 -0.347 -52.865 1.00 52.25 104 ASP A N 1
ATOM 877 C CA . ASP A 1 104 ? 45.387 -1.232 -54.047 1.00 52.25 104 ASP A CA 1
ATOM 878 C C . ASP A 1 104 ? 45.397 -0.468 -55.386 1.00 52.25 104 ASP A C 1
ATOM 880 O O . ASP A 1 104 ? 45.838 -0.997 -56.408 1.00 52.25 104 ASP A O 1
ATOM 884 N N . VAL A 1 105 ? 44.896 0.773 -55.411 1.00 53.84 105 VAL A N 1
ATOM 885 C CA . VAL A 1 105 ? 44.878 1.608 -56.623 1.00 53.84 105 VAL A CA 1
ATOM 886 C C . VAL A 1 105 ? 46.229 2.293 -56.829 1.00 53.84 105 VAL A C 1
ATOM 888 O O . VAL A 1 105 ? 46.733 2.297 -57.948 1.00 53.84 105 VAL A O 1
ATOM 891 N N . GLU A 1 106 ? 46.871 2.788 -55.768 1.00 52.94 106 GLU A N 1
ATOM 892 C CA . GLU A 1 106 ? 48.210 3.394 -55.862 1.00 52.94 106 GLU A CA 1
ATOM 893 C C . GLU A 1 106 ? 49.297 2.380 -56.259 1.00 52.94 106 GLU A C 1
ATOM 895 O O . GLU A 1 106 ? 50.198 2.713 -57.026 1.00 52.94 106 GLU A O 1
ATOM 900 N N . THR A 1 107 ? 49.188 1.118 -55.831 1.00 51.91 107 THR A N 1
ATOM 901 C CA . THR A 1 107 ? 50.140 0.058 -56.223 1.00 51.91 107 THR A CA 1
ATOM 902 C C . THR A 1 107 ? 49.968 -0.445 -57.659 1.00 51.91 107 THR A C 1
ATOM 904 O O . THR A 1 107 ? 50.889 -1.059 -58.190 1.00 51.91 107 THR A O 1
ATOM 907 N N . ARG A 1 108 ? 48.835 -0.176 -58.323 1.00 49.31 108 ARG A N 1
ATOM 908 C CA . ARG A 1 108 ? 48.595 -0.569 -59.728 1.00 49.31 108 ARG A CA 1
ATOM 909 C C . ARG A 1 108 ? 48.947 0.507 -60.757 1.00 49.31 108 ARG A C 1
ATOM 911 O O . ARG A 1 108 ? 48.931 0.211 -61.946 1.00 49.31 108 ARG A O 1
ATOM 918 N N . VAL A 1 109 ? 49.256 1.730 -60.326 1.00 53.25 109 VAL A N 1
ATOM 919 C CA . VAL A 1 109 ? 49.628 2.853 -61.213 1.00 53.25 109 VAL A CA 1
ATOM 920 C C . VAL A 1 109 ? 51.155 2.958 -61.405 1.00 53.25 109 VAL A C 1
ATOM 922 O O . VAL A 1 109 ? 51.625 3.772 -62.193 1.00 53.25 109 VAL A O 1
ATOM 925 N N . ILE A 1 110 ? 51.943 2.094 -60.753 1.00 50.12 110 ILE A N 1
ATOM 926 C CA . ILE A 1 110 ? 53.399 1.985 -60.939 1.00 50.12 110 ILE A CA 1
ATOM 927 C C . ILE A 1 110 ? 53.726 0.663 -61.655 1.00 50.12 110 ILE A C 1
ATOM 929 O O . ILE A 1 110 ? 54.213 -0.275 -61.028 1.00 50.12 110 ILE A O 1
ATOM 933 N N . VAL A 1 111 ? 53.430 0.572 -62.956 1.00 43.25 111 VAL A N 1
ATOM 934 C CA . VAL A 1 111 ? 54.062 -0.367 -63.911 1.00 43.25 111 VAL A CA 1
ATOM 935 C C . VAL A 1 111 ? 54.211 0.338 -65.250 1.00 43.25 111 VAL A C 1
ATOM 937 O O . VAL A 1 111 ? 53.199 0.908 -65.715 1.00 43.25 111 VAL A O 1
#

Foldseek 3Di:
DVVLVVDDQVVLVVLCVVLVHDDDPPDDSVNSVVSLVPRPCNVVSVVVVVVVVVVVVVVVVVVVVVVVVVVVVVVVVVVVVVVVVVVVVVVVVVVVVVVVVVVVVVVVVPD

Radius of gyration: 34.87 Å; chains: 1; bounding box: 72×26×91 Å

pLDDT: mean 74.87, std 12.09, range [43.25, 90.75]

Secondary structure (DSSP, 8-state):
-HHHHHS-HHHHHHHHHHTT----TT--HHHHHHHHHTSTTHHHHHHHHHHHHHHHHHHHHHHHHHHHHHHHHHHHHHHHHHHHHHHHHHHHHHHHHHHHHHHHHHTTS--

Sequence (111 aa):
MAFLYKTKKNYLRAVAEKLSIEVTQKMIKTQIIKAIVASEHFEEQFVLNVLEEEGERTIRRRKEALEEENMEVKKREEMRKLKIGEEENRWNSNCRSYDWKTKDVETRVIV

Organism: Araneus ventricosus (NCBI:txid182803)